Protein AF-A0A8S2TKX7-F1 (afdb_monomer_lite)

Foldseek 3Di:
DDDDDDPDPPPDPPPPDQKAWDADPVNQKIKIKDWDWDDDADAPVPDPDPVSHDPHPPPDDPPVPPPCNTTDEIWIWMQGNVVRDIDTDPPDDRHDHDNYDDDDD

pLDDT: mean 71.12, std 17.61, range [37.44, 97.06]

Sequence (105 aa):
SDSKISPHGKILPKNDYASFFEWSPDSRRLVFTAEEKRKPLKSYFTADKLDEIGEPASVYRENWGEQMEAFETSVVCIFDLDTKKVQLIENQPNDLYIGQSSWTT

Structure (mmCIF, N/CA/C/O backbone):
data_AF-A0A8S2TKX7-F1
#
_entry.id   AF-A0A8S2TKX7-F1
#
loop_
_atom_site.group_PDB
_atom_site.id
_atom_site.type_symbol
_atom_site.label_atom_id
_atom_site.label_alt_id
_atom_site.label_comp_id
_atom_site.label_asym_id
_atom_site.label_entity_id
_atom_site.label_seq_id
_atom_site.pdbx_PDB_ins_code
_atom_site.Cartn_x
_atom_site.Cartn_y
_atom_site.Cartn_z
_atom_site.occupancy
_atom_site.B_iso_or_equiv
_atom_site.auth_seq_id
_atom_site.auth_comp_id
_atom_site.auth_asym_id
_atom_site.auth_atom_id
_atom_site.pdbx_PDB_model_num
ATOM 1 N N . SER A 1 1 ? 34.978 26.052 6.517 1.00 37.44 1 SER A N 1
ATOM 2 C CA . SER A 1 1 ? 34.750 25.109 5.408 1.00 37.44 1 SER A CA 1
ATOM 3 C C . SER A 1 1 ? 33.331 25.324 4.927 1.00 37.44 1 SER A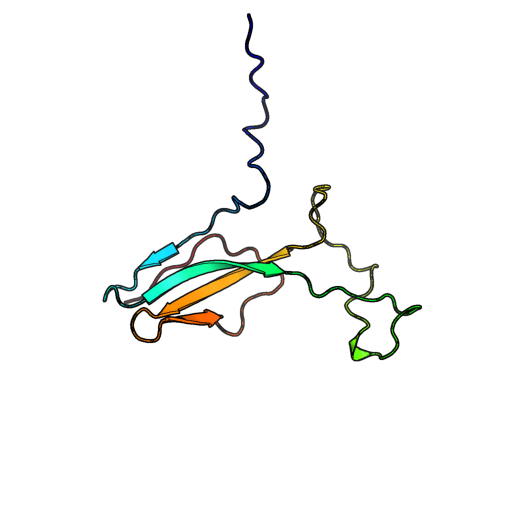 C 1
ATOM 5 O O . SER A 1 1 ? 32.403 25.003 5.656 1.00 37.44 1 SER A O 1
ATOM 7 N N . ASP A 1 2 ? 33.164 25.955 3.765 1.00 39.28 2 ASP A N 1
ATOM 8 C CA . ASP A 1 2 ? 31.850 26.255 3.189 1.00 39.28 2 ASP A CA 1
ATOM 9 C C . ASP A 1 2 ? 31.117 24.968 2.804 1.00 39.28 2 ASP A C 1
ATOM 11 O O . ASP A 1 2 ? 31.535 24.233 1.907 1.00 39.28 2 ASP A O 1
ATOM 15 N N . SER A 1 3 ? 30.004 24.690 3.478 1.00 43.69 3 SER A N 1
ATOM 16 C CA . SER A 1 3 ? 29.065 23.650 3.072 1.00 43.69 3 SER A CA 1
ATOM 17 C C . SER A 1 3 ? 28.246 24.157 1.884 1.00 43.69 3 SER A C 1
ATOM 19 O O . SER A 1 3 ? 27.317 24.947 2.056 1.00 43.69 3 SER A O 1
ATOM 21 N N . LYS A 1 4 ? 28.587 23.706 0.672 1.00 48.31 4 LYS A N 1
ATOM 22 C CA . LYS A 1 4 ? 27.758 23.881 -0.530 1.00 48.31 4 LYS A CA 1
ATOM 23 C C . LYS A 1 4 ? 26.348 23.336 -0.273 1.00 48.31 4 LYS A C 1
ATOM 25 O O . LYS A 1 4 ? 26.162 22.126 -0.164 1.00 48.31 4 LYS A O 1
ATOM 30 N N . ILE A 1 5 ? 25.361 24.224 -0.202 1.00 53.47 5 ILE A N 1
ATOM 31 C CA . ILE A 1 5 ? 23.943 23.863 -0.239 1.00 53.47 5 ILE A CA 1
ATOM 32 C C . ILE A 1 5 ? 23.601 23.605 -1.708 1.00 53.47 5 ILE A C 1
ATOM 34 O O . ILE A 1 5 ? 23.672 24.512 -2.535 1.00 53.47 5 IL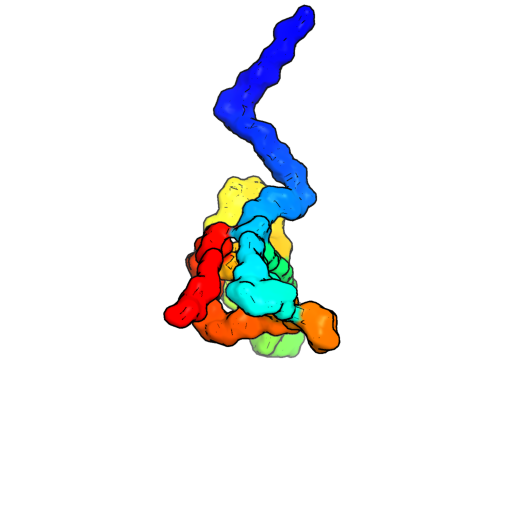E A O 1
ATOM 38 N N . SER A 1 6 ? 23.297 22.350 -2.043 1.00 45.06 6 SER A N 1
ATOM 39 C CA . SER A 1 6 ? 22.737 21.994 -3.350 1.00 45.06 6 SER A CA 1
ATOM 40 C C . SER A 1 6 ? 21.390 22.716 -3.524 1.00 45.06 6 SER A C 1
ATOM 42 O O . SER A 1 6 ? 20.554 22.612 -2.625 1.00 45.06 6 SER A O 1
ATOM 44 N N . PRO A 1 7 ? 21.149 23.437 -4.638 1.00 54.41 7 PRO A N 1
ATOM 45 C CA . PRO A 1 7 ? 19.873 24.119 -4.894 1.00 54.41 7 PRO A CA 1
ATOM 46 C C . PRO A 1 7 ? 18.719 23.135 -5.122 1.00 54.41 7 PRO A C 1
ATOM 48 O O . PRO A 1 7 ? 17.551 23.491 -4.995 1.00 54.41 7 PRO A O 1
ATOM 51 N N . HIS A 1 8 ? 19.052 21.885 -5.429 1.00 52.16 8 HIS A N 1
ATOM 52 C CA . HIS A 1 8 ? 18.114 20.779 -5.467 1.00 52.16 8 HIS A CA 1
ATOM 53 C C . HIS A 1 8 ? 18.146 20.141 -4.081 1.00 52.16 8 HIS A C 1
ATOM 55 O O . HIS A 1 8 ? 19.219 19.728 -3.626 1.00 52.16 8 HIS A O 1
ATOM 61 N N . GLY A 1 9 ? 17.001 20.148 -3.390 1.00 45.28 9 GLY A N 1
ATOM 62 C CA . GLY A 1 9 ? 16.833 19.541 -2.070 1.00 45.28 9 GLY A CA 1
ATOM 63 C C . GLY A 1 9 ? 17.409 18.125 -2.014 1.00 45.28 9 GLY A C 1
ATOM 64 O O . GLY A 1 9 ? 17.639 17.498 -3.046 1.00 45.28 9 GLY A O 1
ATOM 65 N N . LYS A 1 10 ? 17.696 17.632 -0.803 1.00 48.94 10 LYS A N 1
ATOM 66 C CA . LYS A 1 10 ? 18.266 16.292 -0.604 1.00 48.94 10 LYS A CA 1
ATOM 67 C C . LYS A 1 10 ? 17.461 15.269 -1.410 1.00 48.94 10 LYS A C 1
ATOM 69 O O . LYS A 1 10 ? 16.306 15.020 -1.083 1.00 48.94 10 LYS A O 1
ATOM 74 N N . ILE A 1 11 ? 18.088 14.701 -2.439 1.00 52.22 11 ILE A N 1
ATOM 75 C CA . ILE A 1 11 ? 17.566 13.542 -3.157 1.00 52.22 11 ILE A CA 1
ATOM 76 C C . ILE A 1 11 ? 17.522 12.430 -2.116 1.00 52.22 11 ILE A C 1
ATOM 78 O O . ILE A 1 11 ? 18.567 12.014 -1.603 1.00 52.22 11 ILE A O 1
ATOM 82 N N . LEU A 1 12 ? 16.313 12.060 -1.705 1.00 44.53 12 LEU A N 1
ATOM 83 C CA . LEU A 1 12 ? 16.126 11.023 -0.708 1.00 44.53 12 LEU A CA 1
ATOM 84 C C . LEU A 1 12 ? 16.606 9.699 -1.318 1.00 44.53 12 LEU A C 1
ATOM 86 O O . LEU A 1 12 ? 16.274 9.396 -2.465 1.00 44.53 12 LEU A O 1
ATOM 90 N N . PRO A 1 13 ? 17.453 8.931 -0.616 1.00 46.91 13 PRO A N 1
ATOM 91 C CA . PRO A 1 13 ? 17.925 7.661 -1.137 1.00 46.91 13 PRO A CA 1
ATOM 92 C C . PRO A 1 13 ? 16.748 6.689 -1.319 1.00 46.91 13 PRO A C 1
ATOM 94 O O . PRO A 1 13 ? 15.791 6.705 -0.549 1.00 46.91 13 PRO A O 1
ATOM 97 N N . LYS A 1 14 ? 16.853 5.850 -2.360 1.00 49.44 14 LYS A N 1
ATOM 98 C CA . LYS A 1 14 ? 15.953 4.739 -2.726 1.00 49.44 14 LYS A CA 1
ATOM 99 C C . LYS A 1 14 ? 15.172 4.173 -1.523 1.00 49.44 14 LYS A C 1
ATOM 101 O O . LYS A 1 14 ? 15.801 3.580 -0.649 1.00 49.44 14 LYS A O 1
ATOM 106 N N . ASN A 1 15 ? 13.839 4.300 -1.583 1.00 49.31 15 ASN A N 1
ATOM 107 C CA . ASN A 1 15 ? 12.761 3.812 -0.690 1.00 49.31 15 ASN A CA 1
ATOM 108 C C . ASN A 1 15 ? 11.978 4.852 0.128 1.00 49.31 15 ASN A C 1
ATOM 110 O O . ASN A 1 15 ? 10.961 4.474 0.701 1.00 49.31 15 ASN A O 1
ATOM 114 N N . ASP A 1 16 ? 12.344 6.132 0.127 1.00 48.28 16 ASP A N 1
ATOM 115 C CA . ASP A 1 16 ? 11.546 7.163 0.815 1.00 48.28 16 ASP A CA 1
ATOM 116 C C . ASP A 1 16 ? 10.521 7.827 -0.123 1.00 48.28 16 ASP A C 1
ATOM 118 O O . ASP A 1 16 ? 10.396 9.053 -0.180 1.00 48.28 16 ASP A O 1
ATOM 122 N N . TYR A 1 17 ? 9.768 7.028 -0.881 1.00 52.47 17 TYR A N 1
ATOM 123 C CA . TYR A 1 17 ? 8.569 7.558 -1.525 1.00 52.47 17 TYR A CA 1
ATOM 124 C C . TYR A 1 17 ? 7.554 7.891 -0.442 1.00 52.47 17 TYR A C 1
ATOM 126 O O . TYR A 1 17 ? 7.338 7.104 0.485 1.00 52.47 17 TYR A O 1
ATOM 134 N N . ALA A 1 18 ? 6.966 9.083 -0.548 1.00 52.66 18 ALA A N 1
ATOM 135 C CA . ALA A 1 18 ? 5.967 9.591 0.375 1.00 52.66 18 ALA A CA 1
ATOM 136 C C . ALA A 1 18 ? 4.811 8.587 0.482 1.00 52.66 18 ALA A C 1
ATOM 138 O O . ALA A 1 18 ? 3.899 8.556 -0.343 1.00 52.66 18 ALA A O 1
ATOM 139 N N . SER A 1 19 ? 4.896 7.736 1.498 1.00 65.88 19 SER A N 1
ATOM 140 C CA . SER A 1 19 ? 3.866 6.776 1.843 1.00 65.88 19 SER A CA 1
ATOM 141 C C . SER A 1 19 ? 2.874 7.536 2.704 1.00 65.88 19 SER A C 1
ATOM 143 O O . SER A 1 19 ? 3.146 7.851 3.865 1.00 65.88 19 SER A O 1
ATOM 145 N N . PHE A 1 20 ? 1.752 7.918 2.107 1.00 81.62 20 PHE A N 1
ATOM 146 C CA . PHE A 1 20 ? 0.635 8.437 2.870 1.00 81.62 20 PHE A CA 1
ATOM 147 C C . PHE A 1 20 ? 0.032 7.286 3.675 1.00 81.62 20 PHE A C 1
ATOM 149 O O . PHE A 1 20 ? -0.060 6.172 3.161 1.00 81.62 20 PHE A O 1
ATOM 156 N N . PHE A 1 21 ? -0.404 7.544 4.908 1.00 90.06 21 PHE A N 1
ATOM 157 C CA . PHE A 1 21 ? -1.252 6.609 5.637 1.00 90.06 21 PHE A CA 1
ATOM 158 C C . PHE A 1 21 ? -2.253 7.322 6.548 1.00 90.06 21 PHE A C 1
ATOM 160 O O . PHE A 1 21 ? -1.981 8.409 7.057 1.00 90.06 21 PHE A O 1
ATOM 167 N N . GLU A 1 22 ? -3.388 6.671 6.801 1.00 94.06 22 GLU A N 1
ATOM 168 C CA . GLU A 1 22 ? -4.431 7.161 7.702 1.00 94.06 22 GLU A CA 1
ATOM 169 C C . GLU A 1 22 ? -5.151 6.005 8.409 1.00 94.06 22 GLU A C 1
ATOM 171 O O . GLU A 1 22 ? -5.494 4.980 7.810 1.00 94.06 22 GLU A O 1
ATOM 176 N N . TRP A 1 23 ? -5.397 6.179 9.706 1.00 95.19 23 TRP A N 1
ATOM 177 C CA . TRP A 1 23 ? -6.190 5.247 10.504 1.00 95.19 23 TRP A CA 1
ATOM 178 C C . TRP A 1 23 ? -7.672 5.354 10.157 1.00 95.19 23 TRP A C 1
ATOM 180 O O . TRP A 1 23 ? -8.200 6.453 10.008 1.00 95.19 23 TRP A O 1
ATOM 190 N N . SER A 1 24 ? -8.362 4.217 10.093 1.00 95.62 24 SER A N 1
ATOM 191 C CA . SER A 1 24 ? -9.822 4.215 10.050 1.00 95.62 24 SER A CA 1
ATOM 192 C C . SER A 1 24 ? -10.401 4.848 11.322 1.00 95.62 24 SER A C 1
ATOM 194 O O . SER A 1 24 ? -9.767 4.782 12.380 1.00 95.62 24 SER A O 1
ATOM 196 N N . PRO A 1 25 ? -11.626 5.408 11.278 1.00 95.38 25 PRO A N 1
ATOM 197 C CA . PRO A 1 25 ? -12.243 6.048 12.445 1.00 95.38 25 PRO A CA 1
ATOM 198 C C . PRO A 1 25 ? -12.360 5.138 13.678 1.00 95.38 25 PRO A C 1
ATOM 200 O O . PRO A 1 25 ? -12.323 5.610 14.811 1.00 95.38 25 PRO A O 1
ATOM 203 N N . ASP A 1 26 ? -12.470 3.825 13.467 1.00 95.56 26 ASP A N 1
ATOM 204 C CA . ASP A 1 26 ? -12.528 2.811 14.523 1.00 95.56 26 ASP A CA 1
ATOM 205 C C . ASP A 1 26 ? -11.147 2.295 14.973 1.00 95.56 26 ASP A C 1
ATOM 207 O O . ASP A 1 26 ? -11.068 1.440 15.852 1.00 95.56 26 ASP A O 1
ATOM 211 N N . SER A 1 27 ? -10.055 2.805 14.393 1.00 95.75 27 SER A N 1
ATOM 212 C CA . SER A 1 27 ? -8.666 2.394 14.653 1.00 95.75 27 SER A CA 1
ATOM 213 C C . SER A 1 27 ? -8.368 0.908 14.395 1.00 95.75 27 SER A C 1
ATOM 215 O O . SER A 1 27 ? -7.391 0.366 14.916 1.00 95.75 27 SER A O 1
ATOM 217 N N . ARG A 1 28 ? -9.185 0.223 13.585 1.00 96.62 28 ARG A N 1
ATOM 218 C CA . ARG A 1 28 ? -8.994 -1.202 13.248 1.00 96.62 28 ARG A CA 1
ATOM 219 C C . ARG A 1 28 ? -8.313 -1.424 11.906 1.00 96.62 28 ARG A C 1
ATOM 221 O O . ARG A 1 28 ? -7.898 -2.546 11.607 1.00 96.62 28 ARG A O 1
ATOM 228 N N . ARG A 1 29 ? -8.193 -0.381 11.088 1.00 96.25 29 ARG A N 1
ATOM 229 C CA . ARG A 1 29 ? -7.600 -0.448 9.755 1.00 96.25 29 ARG A CA 1
ATOM 230 C C . ARG A 1 29 ? -6.697 0.746 9.495 1.00 96.25 29 ARG A C 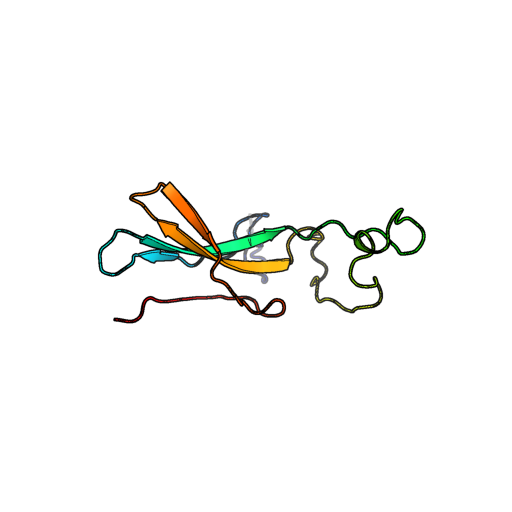1
ATOM 232 O O . ARG A 1 29 ? -6.855 1.808 10.090 1.00 96.25 29 ARG A O 1
ATOM 239 N N . LEU A 1 30 ? -5.761 0.556 8.579 1.00 94.50 30 LEU A N 1
ATOM 240 C CA . LEU A 1 30 ? -4.862 1.590 8.089 1.00 94.50 30 LEU A CA 1
ATOM 241 C C . LEU A 1 30 ? -4.954 1.611 6.565 1.00 94.50 30 LEU A C 1
ATOM 243 O O . LEU A 1 30 ? -4.692 0.586 5.937 1.00 94.50 30 LEU A O 1
ATOM 247 N N . VAL A 1 31 ? -5.332 2.742 5.976 1.00 93.44 31 VAL A N 1
ATOM 248 C CA . VAL A 1 31 ? -5.161 2.959 4.535 1.00 93.44 31 VAL A CA 1
ATOM 249 C C . VAL A 1 31 ? -3.766 3.523 4.311 1.00 93.44 31 VAL A C 1
ATOM 251 O O . VAL A 1 31 ? -3.324 4.353 5.102 1.00 93.44 31 VAL A O 1
ATOM 254 N N . PHE A 1 32 ? -3.047 3.056 3.295 1.00 89.75 32 PHE A N 1
ATOM 255 C CA . PHE A 1 32 ? -1.712 3.555 2.973 1.00 89.75 32 PHE A CA 1
ATOM 256 C C . PHE A 1 32 ? -1.385 3.417 1.489 1.00 89.75 32 PHE A C 1
ATOM 258 O O . PHE A 1 32 ? -1.954 2.565 0.810 1.00 89.75 32 PHE A O 1
ATOM 265 N N . THR A 1 33 ? -0.460 4.234 0.989 1.00 88.19 33 THR A N 1
ATOM 266 C CA . THR A 1 33 ? 0.106 4.069 -0.355 1.00 88.19 33 THR A CA 1
ATOM 267 C C . THR A 1 33 ? 1.358 3.195 -0.308 1.00 88.19 33 THR A C 1
ATOM 269 O O . THR A 1 33 ? 2.162 3.277 0.621 1.00 88.19 33 THR A O 1
ATOM 272 N N . ALA A 1 34 ? 1.511 2.327 -1.300 1.00 83.69 34 ALA A N 1
ATOM 273 C CA . ALA A 1 34 ? 2.659 1.457 -1.504 1.00 83.69 34 ALA A CA 1
ATOM 274 C C . ALA A 1 34 ? 3.053 1.472 -2.981 1.00 83.69 34 ALA A C 1
ATOM 276 O O . ALA A 1 34 ? 2.294 1.934 -3.825 1.00 83.69 34 ALA A O 1
ATOM 277 N N . GLU A 1 35 ? 4.222 0.937 -3.306 1.00 78.81 35 GLU A N 1
ATOM 278 C CA . GLU A 1 35 ? 4.654 0.809 -4.694 1.00 78.81 35 GLU A CA 1
ATOM 279 C C . GLU A 1 35 ? 4.550 -0.633 -5.164 1.00 78.81 35 GLU A C 1
ATOM 281 O O . GLU A 1 35 ? 5.070 -1.555 -4.523 1.00 78.81 35 GLU A O 1
ATOM 286 N N . GLU A 1 36 ? 3.917 -0.831 -6.316 1.00 73.50 36 GLU A N 1
ATOM 287 C CA . GLU A 1 36 ? 3.947 -2.120 -6.987 1.00 73.50 36 GLU A CA 1
ATOM 288 C C . GLU A 1 36 ? 5.192 -2.226 -7.876 1.00 73.50 36 GLU A C 1
ATOM 290 O O . GLU A 1 36 ? 5.526 -1.334 -8.666 1.00 73.50 36 GLU A O 1
ATOM 295 N N . LYS A 1 37 ? 5.904 -3.352 -7.742 1.00 67.62 37 LYS A N 1
ATOM 296 C CA . LYS A 1 37 ? 7.021 -3.674 -8.629 1.00 67.62 37 LYS A CA 1
ATOM 297 C C . LYS A 1 37 ? 6.503 -3.913 -10.035 1.00 67.62 37 LYS A C 1
ATOM 299 O O . LYS A 1 37 ? 5.572 -4.693 -10.235 1.00 67.62 37 LYS A O 1
ATOM 304 N N . ARG A 1 38 ? 7.202 -3.354 -11.021 1.00 65.00 38 ARG A N 1
ATOM 305 C CA . ARG A 1 38 ? 6.946 -3.684 -12.423 1.00 65.00 38 ARG A CA 1
ATOM 306 C C . ARG A 1 38 ? 7.150 -5.181 -12.623 1.00 65.00 38 ARG A C 1
ATOM 308 O O . ARG A 1 38 ? 8.192 -5.731 -12.253 1.00 65.00 38 ARG A O 1
ATOM 315 N N . LYS A 1 39 ? 6.172 -5.846 -13.238 1.00 63.34 39 LYS A N 1
ATOM 316 C CA . LYS A 1 39 ? 6.400 -7.192 -13.770 1.00 63.34 39 LYS A CA 1
ATOM 317 C C . LYS A 1 39 ? 7.509 -7.078 -14.820 1.00 63.34 39 LYS A C 1
ATOM 319 O O . LYS A 1 39 ? 7.423 -6.187 -15.656 1.00 63.34 39 LYS A O 1
ATOM 324 N N . PRO A 1 40 ? 8.553 -7.916 -14.791 1.00 57.75 40 PRO A N 1
ATOM 325 C CA . PRO A 1 40 ? 9.575 -7.881 -15.825 1.00 57.75 40 PRO A CA 1
ATOM 326 C C . PRO A 1 40 ? 8.939 -8.283 -17.159 1.00 57.75 40 PRO A C 1
ATOM 328 O O . PRO A 1 40 ? 8.405 -9.382 -17.287 1.00 57.75 40 PRO A O 1
ATOM 331 N N . LEU A 1 41 ? 8.973 -7.384 -18.140 1.00 62.16 41 LEU A N 1
ATOM 332 C CA . LEU A 1 41 ? 8.470 -7.648 -19.483 1.00 62.16 41 LEU A CA 1
ATOM 333 C C . LEU A 1 41 ? 9.580 -8.271 -20.332 1.00 62.16 41 LEU A C 1
ATOM 335 O O . LEU A 1 41 ? 10.690 -7.735 -20.388 1.00 62.16 41 LEU A O 1
ATOM 339 N N . LYS A 1 42 ? 9.289 -9.377 -21.026 1.00 59.41 42 LYS A N 1
ATOM 340 C CA . LYS A 1 42 ? 10.171 -9.884 -22.085 1.00 59.41 42 LYS A CA 1
ATOM 341 C C . LYS A 1 42 ? 9.829 -9.196 -23.406 1.00 59.41 42 LYS A C 1
ATOM 343 O O . LYS A 1 42 ? 8.674 -8.884 -23.685 1.00 59.41 42 LYS A O 1
ATOM 348 N N . SER A 1 43 ? 10.845 -8.969 -24.234 1.00 62.06 43 SER A N 1
ATOM 349 C CA . SER A 1 43 ? 10.646 -8.475 -25.599 1.00 62.06 43 SER A CA 1
ATOM 350 C C . SER A 1 43 ? 9.940 -9.529 -26.456 1.00 62.06 43 SER A C 1
ATOM 352 O O . SER A 1 43 ? 10.109 -10.727 -26.233 1.00 62.06 43 SER A O 1
ATOM 354 N N . TYR A 1 44 ? 9.219 -9.084 -27.491 1.00 62.88 44 TYR A N 1
ATOM 355 C CA . TYR A 1 44 ? 8.580 -9.950 -28.492 1.00 62.88 44 TYR A CA 1
ATOM 356 C C . TYR A 1 44 ? 9.554 -10.981 -29.092 1.00 62.88 44 TYR A C 1
ATOM 358 O O . TYR A 1 44 ? 9.163 -12.089 -29.438 1.00 62.88 44 TYR A O 1
ATOM 366 N N . PHE A 1 45 ? 10.840 -10.632 -29.186 1.00 71.12 45 PHE A N 1
ATOM 367 C CA . PHE A 1 45 ? 11.883 -11.492 -29.753 1.00 71.12 45 PHE A CA 1
ATOM 368 C C . PHE A 1 45 ? 12.455 -12.528 -28.773 1.00 71.12 45 PHE A C 1
ATOM 370 O O . PHE A 1 45 ? 13.226 -13.389 -29.188 1.00 71.12 45 PHE A O 1
ATOM 377 N N . THR A 1 46 ? 12.121 -12.435 -27.485 1.00 69.81 46 THR A N 1
ATOM 378 C CA . THR A 1 46 ? 12.675 -13.283 -26.413 1.00 69.81 46 THR A CA 1
ATOM 379 C C . THR A 1 46 ? 11.616 -13.934 -25.527 1.00 69.81 46 THR A C 1
ATOM 381 O O . THR A 1 46 ? 11.969 -14.672 -24.609 1.00 69.81 46 TH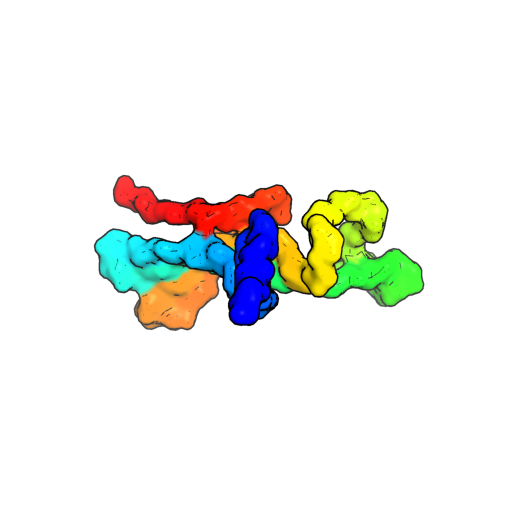R A O 1
ATOM 384 N N . ALA A 1 47 ? 10.334 -13.659 -25.757 1.00 70.62 47 ALA A N 1
ATOM 385 C CA . ALA A 1 47 ? 9.240 -14.279 -25.025 1.00 70.62 47 ALA A CA 1
ATOM 386 C C . ALA A 1 47 ? 8.928 -15.678 -25.575 1.00 70.62 47 ALA A C 1
ATOM 388 O O . ALA A 1 47 ? 8.786 -15.859 -26.783 1.00 70.62 47 ALA A O 1
ATOM 389 N N . ASP A 1 48 ? 8.768 -16.653 -24.678 1.00 72.69 48 ASP A N 1
ATOM 390 C CA . ASP A 1 48 ? 8.414 -18.030 -25.047 1.00 72.69 48 ASP A CA 1
ATOM 391 C C . ASP A 1 48 ? 6.894 -18.198 -25.238 1.00 72.69 48 ASP A C 1
ATOM 393 O O . ASP A 1 48 ? 6.428 -19.138 -25.885 1.00 72.69 48 ASP A O 1
ATOM 397 N N . LYS A 1 49 ? 6.103 -17.280 -24.668 1.00 74.75 49 LYS A N 1
ATOM 398 C CA . LYS A 1 49 ? 4.636 -17.236 -24.739 1.00 74.75 49 LYS A CA 1
ATOM 399 C C . LYS A 1 49 ? 4.162 -15.798 -24.916 1.00 74.75 49 LYS A C 1
ATOM 401 O O . LYS A 1 49 ? 4.776 -14.884 -24.372 1.00 74.75 49 LYS A O 1
ATOM 406 N N . LEU A 1 50 ? 3.036 -15.602 -25.609 1.00 65.31 50 LEU A N 1
ATOM 407 C CA . LEU A 1 50 ? 2.457 -14.263 -25.791 1.00 65.31 50 LEU A CA 1
ATOM 408 C C . LEU A 1 50 ? 2.120 -13.573 -24.461 1.00 65.31 50 LEU A C 1
ATOM 410 O O . LEU A 1 50 ? 2.308 -12.371 -24.356 1.00 65.31 50 LEU A O 1
ATOM 414 N N . ASP A 1 51 ? 1.716 -14.324 -23.437 1.00 64.06 51 ASP A N 1
ATOM 415 C CA . ASP A 1 51 ? 1.382 -13.770 -22.115 1.00 64.06 51 ASP A CA 1
ATOM 416 C C . ASP A 1 51 ? 2.612 -13.231 -21.348 1.00 64.06 51 ASP A C 1
ATOM 418 O O . ASP A 1 51 ? 2.466 -12.563 -20.325 1.00 64.06 51 ASP A O 1
ATOM 422 N N . GLU A 1 52 ? 3.833 -13.523 -21.821 1.00 60.59 52 GLU A N 1
ATOM 423 C CA . GLU A 1 52 ? 5.097 -12.981 -21.291 1.00 60.59 52 GLU A CA 1
ATOM 424 C C . GLU A 1 52 ? 5.541 -11.699 -22.015 1.00 60.59 52 GLU A C 1
ATOM 426 O O . GLU A 1 52 ? 6.441 -10.992 -21.545 1.00 60.59 52 GLU A O 1
ATOM 431 N N . ILE A 1 53 ? 4.917 -11.407 -23.160 1.00 61.78 53 ILE A N 1
ATOM 432 C CA . ILE A 1 53 ? 5.094 -10.162 -23.900 1.00 61.78 53 ILE A CA 1
ATOM 433 C C . ILE A 1 53 ? 4.230 -9.136 -23.184 1.00 61.78 53 ILE A C 1
ATOM 435 O O . ILE A 1 53 ? 3.010 -9.119 -23.335 1.00 61.78 53 ILE A O 1
ATOM 439 N N . GLY A 1 54 ? 4.842 -8.294 -22.359 1.00 61.41 54 GLY A N 1
ATOM 440 C CA . GLY A 1 54 ? 4.090 -7.163 -21.832 1.00 61.41 54 GLY A CA 1
ATOM 441 C C . GLY A 1 54 ? 3.964 -6.041 -22.864 1.00 61.41 54 GLY A C 1
ATOM 442 O O . GLY A 1 54 ? 4.232 -6.224 -24.052 1.00 61.41 54 GLY A O 1
ATOM 443 N N . GLU A 1 55 ? 3.569 -4.857 -22.405 1.00 60.97 55 GLU A N 1
ATOM 444 C CA . GLU A 1 55 ? 3.511 -3.665 -23.245 1.00 60.97 55 GLU A CA 1
ATOM 445 C C . GLU A 1 55 ? 4.784 -3.452 -24.084 1.00 60.97 55 GLU A C 1
ATOM 447 O O . GLU A 1 55 ? 5.906 -3.600 -23.587 1.00 60.97 55 GLU A O 1
ATOM 452 N N . PRO A 1 56 ? 4.626 -3.112 -25.374 1.00 58.06 56 PRO A N 1
ATOM 453 C CA . PRO A 1 56 ? 5.761 -2.946 -26.258 1.00 58.06 56 PRO A CA 1
ATOM 454 C C . PRO A 1 56 ? 6.659 -1.821 -25.742 1.00 58.06 56 PRO A C 1
ATOM 456 O O . PRO A 1 56 ? 6.180 -0.758 -25.351 1.00 58.06 56 PRO A O 1
ATOM 459 N N . ALA A 1 57 ? 7.976 -2.023 -25.819 1.00 55.78 57 ALA A N 1
ATOM 460 C CA . ALA A 1 57 ? 8.992 -1.045 -25.410 1.00 55.78 57 ALA A CA 1
ATOM 461 C C . ALA A 1 57 ? 8.894 0.318 -26.139 1.00 55.78 57 ALA A C 1
ATOM 463 O O . ALA A 1 57 ? 9.638 1.243 -25.829 1.00 55.78 57 ALA A O 1
ATOM 464 N N . SER A 1 58 ? 8.001 0.438 -27.126 1.00 53.75 58 SER A N 1
ATOM 465 C CA . SER A 1 58 ? 7.655 1.672 -27.831 1.00 53.75 58 SER A CA 1
ATOM 466 C C . SER A 1 58 ? 6.636 2.553 -27.098 1.00 53.75 58 SER A C 1
ATOM 468 O O . SER A 1 58 ? 6.400 3.674 -27.543 1.00 53.75 58 SER A O 1
ATOM 470 N N . VAL A 1 59 ? 5.992 2.073 -26.028 1.00 60.16 59 VAL A N 1
ATOM 471 C CA . VAL A 1 59 ? 5.135 2.916 -25.184 1.00 60.16 59 VAL A CA 1
ATOM 472 C C . VAL A 1 59 ? 6.044 3.831 -24.370 1.00 60.16 59 VAL A C 1
ATOM 474 O O . VAL A 1 59 ? 6.805 3.371 -23.521 1.00 60.16 59 VAL A O 1
ATOM 477 N N . TYR A 1 60 ? 5.991 5.131 -24.660 1.00 59.78 60 TYR A N 1
ATOM 478 C CA . TYR A 1 60 ? 6.706 6.134 -23.878 1.00 59.78 60 TYR A CA 1
ATOM 479 C C . TYR A 1 60 ? 6.206 6.112 -22.432 1.00 59.78 60 TYR A C 1
ATOM 481 O O . TYR A 1 60 ? 5.001 6.180 -22.192 1.00 59.78 60 TYR A O 1
ATOM 489 N N . ARG A 1 61 ? 7.136 6.035 -21.479 1.00 58.91 61 ARG A N 1
ATOM 490 C CA . ARG A 1 61 ? 6.851 6.149 -20.048 1.00 58.91 61 ARG A CA 1
ATOM 491 C C . ARG A 1 61 ? 7.836 7.115 -19.420 1.00 58.91 61 ARG A C 1
ATOM 493 O O . ARG A 1 61 ? 9.042 7.024 -19.658 1.00 58.91 61 ARG A O 1
ATOM 500 N N . GLU A 1 62 ? 7.317 8.042 -18.629 1.00 56.94 62 GLU A N 1
ATOM 501 C CA . GLU A 1 62 ? 8.133 9.008 -17.906 1.00 56.94 62 GLU A CA 1
ATOM 502 C C . GLU A 1 62 ? 8.892 8.299 -16.778 1.00 56.94 62 GLU A C 1
ATOM 504 O O . GLU A 1 62 ? 8.362 8.050 -15.703 1.00 56.94 62 GLU A O 1
ATOM 509 N N . ASN A 1 63 ? 10.156 7.960 -17.029 1.00 54.22 63 ASN A N 1
ATOM 510 C CA . ASN 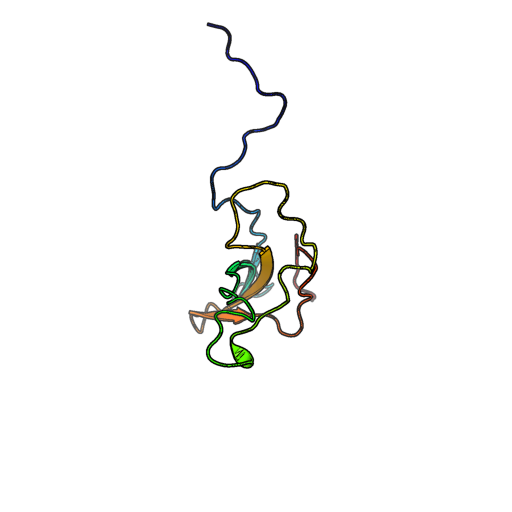A 1 63 ? 11.070 7.411 -16.023 1.00 54.22 63 ASN A CA 1
ATOM 511 C C . ASN A 1 63 ? 11.993 8.482 -15.407 1.00 54.22 63 ASN A C 1
ATOM 513 O O . ASN A 1 63 ? 12.936 8.136 -14.700 1.00 54.22 63 ASN A O 1
ATOM 517 N N . TRP A 1 64 ? 11.752 9.765 -15.718 1.00 55.53 64 TRP A N 1
ATOM 518 C CA . TRP A 1 64 ? 12.503 10.954 -15.275 1.00 55.53 64 TRP A CA 1
ATOM 519 C C . TRP A 1 64 ? 14.041 10.820 -15.260 1.00 55.53 64 TRP A C 1
ATOM 521 O O . TRP A 1 64 ? 14.729 11.576 -14.579 1.00 55.53 64 TRP A O 1
ATOM 531 N N . GLY A 1 65 ? 14.616 9.891 -16.033 1.00 49.41 65 GLY A N 1
ATOM 532 C CA . GLY A 1 65 ? 16.058 9.629 -16.041 1.00 49.41 65 GLY A CA 1
ATOM 533 C C . GLY A 1 65 ? 16.624 9.073 -14.727 1.00 49.41 65 GLY A C 1
ATOM 534 O O . GLY A 1 65 ? 17.843 8.929 -14.614 1.00 49.41 65 GLY A O 1
ATOM 535 N N . GLU A 1 66 ? 15.785 8.733 -13.746 1.00 50.91 66 GLU A N 1
ATOM 536 C CA . GLU A 1 66 ? 16.234 8.019 -12.560 1.00 50.91 66 GLU A CA 1
ATOM 537 C C . GLU A 1 66 ? 16.353 6.540 -12.920 1.00 50.91 66 GLU A C 1
ATOM 539 O O . GLU A 1 66 ? 15.480 5.948 -13.551 1.00 50.91 66 GLU A O 1
ATOM 544 N N . GLN A 1 67 ? 17.472 5.929 -12.548 1.00 48.81 67 GLN A N 1
ATOM 545 C CA . GLN A 1 67 ? 17.799 4.522 -12.782 1.00 48.81 67 GLN A CA 1
ATOM 546 C C . GLN A 1 67 ? 16.924 3.610 -11.886 1.00 48.81 67 GLN A C 1
ATOM 548 O O . GLN A 1 67 ? 17.401 2.880 -11.009 1.00 48.81 67 GLN A O 1
ATOM 553 N N . MET A 1 68 ? 15.608 3.738 -12.041 1.00 47.72 68 MET A N 1
ATOM 554 C CA . MET A 1 68 ? 14.540 3.138 -11.252 1.00 47.72 68 MET A CA 1
ATOM 555 C C . MET A 1 68 ? 13.579 2.411 -12.191 1.00 47.72 68 MET A C 1
ATOM 557 O O . MET A 1 68 ? 12.385 2.662 -12.252 1.00 47.72 68 MET A O 1
ATOM 561 N N . GLU A 1 69 ? 14.133 1.444 -12.918 1.00 52.38 69 GLU A N 1
ATOM 562 C CA . GLU A 1 69 ? 13.425 0.592 -13.883 1.00 52.38 69 GLU A CA 1
ATOM 563 C C . GLU A 1 69 ? 12.441 -0.406 -13.232 1.00 52.38 69 GLU A C 1
ATOM 565 O O . GLU A 1 69 ? 11.810 -1.191 -13.934 1.00 52.38 69 GLU A O 1
ATOM 570 N N . ALA A 1 70 ? 12.305 -0.417 -11.900 1.00 52.38 70 ALA A N 1
ATOM 571 C CA . ALA A 1 70 ? 11.623 -1.491 -11.165 1.00 52.38 70 ALA A CA 1
ATOM 572 C C . ALA A 1 70 ? 10.341 -1.081 -10.418 1.00 52.38 70 ALA A C 1
ATOM 574 O O . ALA A 1 70 ? 9.604 -1.969 -9.990 1.00 52.38 70 ALA A O 1
ATOM 575 N N . PHE A 1 71 ? 10.051 0.215 -10.273 1.00 56.88 71 PHE A N 1
ATOM 576 C CA . PHE A 1 71 ? 8.900 0.725 -9.513 1.00 56.88 71 PHE A CA 1
ATOM 577 C C . PHE A 1 71 ? 8.243 1.844 -10.328 1.00 56.88 71 PHE A C 1
ATOM 579 O O . PHE A 1 71 ? 8.948 2.593 -11.007 1.00 56.88 71 PHE A O 1
ATOM 586 N N . GLU A 1 72 ? 6.916 1.866 -10.420 1.00 61.16 72 GLU A N 1
ATOM 587 C CA . GLU A 1 72 ? 6.219 2.794 -11.337 1.00 61.16 72 GLU A CA 1
ATOM 588 C C . GLU A 1 72 ? 4.868 3.257 -10.799 1.00 61.16 72 GLU A C 1
ATOM 590 O O . GLU A 1 72 ? 4.539 4.431 -10.930 1.00 61.16 72 GLU A O 1
ATOM 595 N N . THR A 1 73 ? 4.100 2.365 -10.170 1.00 67.38 73 THR A N 1
ATOM 596 C CA . THR A 1 73 ? 2.702 2.657 -9.836 1.00 67.38 73 THR A CA 1
ATOM 597 C C . THR A 1 73 ? 2.495 2.673 -8.325 1.00 67.38 73 THR A C 1
ATOM 599 O O . THR A 1 73 ? 2.768 1.685 -7.635 1.00 67.38 73 THR A O 1
ATOM 602 N N . SER A 1 74 ? 2.005 3.812 -7.822 1.00 78.75 74 SER A N 1
ATOM 603 C CA . SER A 1 74 ? 1.491 3.931 -6.456 1.00 78.75 74 SER A CA 1
ATOM 604 C C . SER A 1 74 ? 0.152 3.212 -6.373 1.00 78.75 74 SER A C 1
ATOM 606 O O . SER A 1 74 ? -0.749 3.470 -7.168 1.00 78.75 74 SER A O 1
ATOM 608 N N . VAL A 1 75 ? 0.029 2.319 -5.402 1.00 85.31 75 VAL A N 1
ATOM 609 C CA . VAL A 1 75 ? -1.188 1.581 -5.095 1.00 85.31 75 VAL A CA 1
ATOM 610 C C . VAL A 1 75 ? -1.644 1.876 -3.675 1.00 85.31 75 VAL A C 1
ATOM 612 O O . VAL A 1 75 ? -0.843 1.983 -2.751 1.00 85.31 75 VAL A O 1
ATOM 615 N N . VAL A 1 76 ? -2.950 1.973 -3.476 1.00 90.00 76 VAL A N 1
ATOM 616 C CA . VAL A 1 76 ? -3.589 2.120 -2.173 1.00 90.00 76 VAL A CA 1
ATOM 617 C C . VAL A 1 76 ? -3.918 0.749 -1.609 1.00 90.00 76 VAL A C 1
ATOM 619 O O . VAL A 1 76 ? -4.583 -0.082 -2.233 1.00 90.00 76 VAL A O 1
ATOM 622 N N . CYS A 1 77 ? -3.474 0.538 -0.385 1.00 91.31 77 CYS A N 1
ATOM 623 C CA . CYS A 1 77 ? -3.641 -0.682 0.368 1.00 91.31 77 CYS A CA 1
ATOM 624 C C . CYS A 1 77 ? -4.404 -0.396 1.661 1.00 91.31 77 CYS A C 1
ATOM 626 O O . CYS A 1 77 ? -4.303 0.684 2.240 1.00 91.31 77 CYS A O 1
ATOM 628 N N . ILE A 1 78 ? -5.130 -1.398 2.147 1.00 93.75 78 ILE A N 1
ATOM 629 C CA . ILE A 1 78 ? -5.751 -1.408 3.468 1.00 93.75 78 ILE A CA 1
ATOM 630 C C . ILE A 1 78 ? -5.104 -2.523 4.282 1.00 93.75 78 ILE A C 1
ATOM 632 O O . ILE A 1 78 ? -5.155 -3.693 3.904 1.00 93.75 78 ILE A O 1
ATOM 636 N N . PHE A 1 79 ? -4.509 -2.170 5.416 1.00 94.81 79 PHE A N 1
ATOM 637 C CA . PHE A 1 79 ? -4.069 -3.126 6.422 1.00 94.81 79 PHE A CA 1
ATOM 638 C C . PHE A 1 79 ? -5.146 -3.284 7.493 1.00 94.81 79 PHE A C 1
ATOM 640 O O . PHE A 1 79 ? -5.554 -2.307 8.117 1.00 94.81 79 PHE A O 1
ATOM 647 N N . ASP A 1 80 ? -5.597 -4.516 7.712 1.00 96.31 80 ASP A N 1
ATOM 648 C CA . ASP A 1 80 ? -6.600 -4.858 8.721 1.00 96.31 80 ASP A CA 1
ATOM 649 C C . ASP A 1 80 ? -5.921 -5.456 9.962 1.00 96.31 80 ASP A C 1
ATOM 651 O O . ASP A 1 80 ? -5.200 -6.459 9.885 1.00 96.31 80 ASP A O 1
ATOM 655 N N . LEU A 1 81 ? -6.122 -4.821 11.121 1.00 95.44 81 LEU A N 1
ATOM 656 C CA . LEU A 1 81 ? -5.406 -5.175 12.345 1.00 95.44 81 LEU A CA 1
ATOM 657 C C . LEU A 1 81 ? -5.900 -6.475 12.972 1.00 95.44 81 LEU A C 1
ATOM 659 O O . LEU A 1 81 ? -5.121 -7.109 13.684 1.00 95.44 81 LEU A O 1
ATOM 663 N N . ASP A 1 82 ? -7.148 -6.871 12.747 1.00 96.81 82 ASP A N 1
ATOM 664 C CA . ASP A 1 82 ? -7.693 -8.098 13.327 1.00 96.81 82 ASP A CA 1
ATOM 665 C C . ASP A 1 82 ? -7.159 -9.322 12.582 1.00 96.81 82 ASP A C 1
ATOM 667 O O . ASP A 1 82 ? -6.730 -10.304 13.185 1.00 96.81 82 ASP A O 1
ATOM 671 N N . THR A 1 83 ? -7.140 -9.239 11.253 1.00 97.06 83 THR A N 1
ATOM 672 C CA . THR A 1 83 ? -6.727 -10.341 10.376 1.00 97.06 83 THR A CA 1
ATOM 673 C C . THR A 1 83 ? -5.234 -10.341 10.05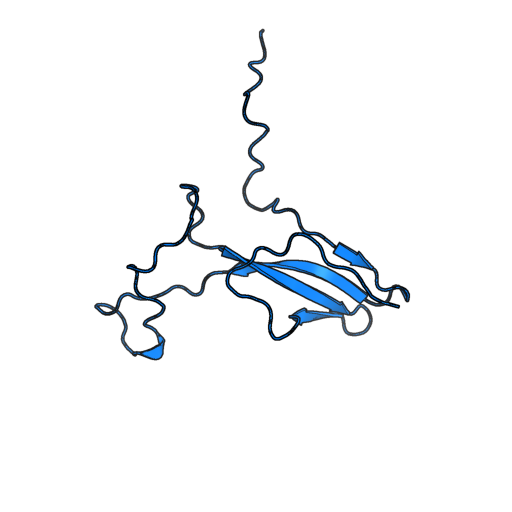8 1.00 97.06 83 THR A C 1
ATOM 675 O O . THR A 1 83 ? -4.719 -11.356 9.587 1.00 97.06 83 THR A O 1
ATOM 678 N N . LYS A 1 84 ? -4.537 -9.222 10.306 1.00 94.31 84 LYS A N 1
ATOM 679 C CA . LYS A 1 84 ? -3.129 -8.983 9.936 1.00 94.31 84 LYS A CA 1
ATOM 680 C C . LYS A 1 84 ? -2.871 -9.133 8.435 1.00 94.31 84 LYS A C 1
ATOM 682 O O . LYS A 1 84 ? -1.791 -9.558 8.027 1.00 94.31 84 LYS A O 1
ATOM 687 N N . LYS A 1 85 ? -3.860 -8.792 7.607 1.00 94.25 85 LYS A N 1
ATOM 688 C CA . LYS A 1 85 ? -3.775 -8.887 6.145 1.00 94.25 85 LYS A CA 1
ATOM 689 C C . LYS A 1 85 ? -3.722 -7.510 5.501 1.00 94.25 85 LYS A C 1
ATOM 691 O O . LYS A 1 85 ? -4.380 -6.578 5.956 1.00 94.25 85 LYS A O 1
ATOM 696 N N . VAL A 1 86 ? -2.963 -7.428 4.411 1.00 92.69 86 VAL A N 1
ATOM 697 C CA . VAL A 1 86 ? -2.962 -6.294 3.483 1.00 92.69 86 VAL A CA 1
ATOM 698 C C . VAL A 1 86 ? -3.871 -6.642 2.311 1.00 92.69 86 VAL A C 1
ATOM 700 O O . VAL A 1 86 ? -3.767 -7.733 1.750 1.00 92.69 86 VAL A O 1
ATOM 703 N N . GLN A 1 87 ? -4.764 -5.725 1.962 1.00 92.62 87 GLN A N 1
ATOM 704 C CA . GLN A 1 87 ? -5.671 -5.831 0.827 1.00 92.62 87 GLN A CA 1
ATOM 705 C C . GLN A 1 87 ? -5.434 -4.651 -0.109 1.00 92.62 87 GLN A C 1
ATOM 707 O O . GLN A 1 87 ? -5.338 -3.514 0.345 1.00 92.62 87 GLN A O 1
ATOM 712 N N . LEU A 1 88 ? -5.343 -4.925 -1.406 1.00 89.38 88 LEU A N 1
ATOM 713 C CA . LEU A 1 88 ? -5.296 -3.893 -2.434 1.00 89.38 88 LEU A CA 1
ATOM 714 C C . LEU A 1 88 ? -6.714 -3.350 -2.653 1.00 89.38 88 LEU A C 1
ATOM 716 O O . LEU A 1 88 ? -7.655 -4.140 -2.728 1.00 89.38 88 LEU A O 1
ATOM 720 N N . ILE A 1 89 ? -6.880 -2.030 -2.772 1.00 87.88 89 ILE A N 1
ATOM 721 C CA . ILE A 1 89 ? -8.160 -1.479 -3.238 1.00 87.88 89 ILE A CA 1
ATOM 722 C C . ILE A 1 89 ? -8.328 -1.851 -4.715 1.00 87.88 89 ILE A C 1
ATOM 724 O O . ILE A 1 89 ? -7.419 -1.651 -5.517 1.00 87.88 89 ILE A O 1
ATOM 728 N N . GLU A 1 90 ? -9.471 -2.420 -5.079 1.00 86.31 90 GLU A N 1
ATOM 729 C CA . GLU A 1 90 ? -9.738 -2.833 -6.458 1.00 86.31 90 GLU A CA 1
ATOM 730 C C . GLU A 1 90 ? -9.953 -1.628 -7.389 1.00 86.31 90 GLU A C 1
ATOM 732 O O . GLU A 1 90 ? -10.359 -0.553 -6.951 1.00 86.31 90 GLU A O 1
ATOM 737 N N . ASN A 1 91 ? -9.741 -1.832 -8.694 1.00 84.81 91 ASN A N 1
ATOM 738 C CA . ASN A 1 91 ? -10.021 -0.849 -9.753 1.00 84.81 91 ASN A CA 1
ATOM 739 C C . ASN A 1 91 ? -9.267 0.485 -9.614 1.00 84.81 91 ASN A C 1
ATOM 741 O O . ASN A 1 91 ? -9.801 1.547 -9.937 1.00 84.81 91 ASN A O 1
ATOM 745 N N . GLN A 1 92 ? -8.025 0.438 -9.138 1.00 84.94 92 GLN A N 1
ATOM 746 C CA . GLN A 1 92 ? -7.173 1.622 -9.097 1.00 84.94 92 GLN A CA 1
ATOM 747 C C . GLN A 1 92 ? -6.688 2.023 -10.498 1.00 84.94 92 GLN A C 1
ATOM 749 O O . GLN A 1 92 ? -6.489 1.146 -11.343 1.00 84.94 92 GLN A O 1
ATOM 754 N N . PRO A 1 93 ? -6.487 3.327 -10.764 1.00 81.31 93 PRO A N 1
ATOM 755 C CA . PRO A 1 93 ? -5.889 3.775 -12.015 1.00 81.31 93 PRO A CA 1
ATOM 756 C C . PRO A 1 93 ? -4.434 3.307 -12.112 1.00 81.31 93 PRO A C 1
ATOM 758 O O . PRO A 1 93 ? -3.676 3.435 -11.154 1.00 81.31 93 PRO A O 1
ATOM 761 N N . ASN A 1 94 ? -4.034 2.804 -13.278 1.00 73.12 94 ASN A N 1
ATOM 762 C CA . ASN A 1 94 ? -2.672 2.300 -13.495 1.00 73.12 94 ASN A CA 1
ATOM 763 C C . ASN A 1 94 ? -1.685 3.400 -13.925 1.00 73.12 94 ASN A C 1
ATOM 765 O O . ASN A 1 94 ? -0.476 3.177 -13.936 1.00 73.12 94 ASN A O 1
ATOM 769 N N . ASP A 1 95 ? -2.203 4.569 -14.296 1.00 72.06 95 ASP A N 1
ATOM 770 C CA . ASP A 1 95 ? -1.496 5.701 -14.894 1.00 72.06 95 ASP A CA 1
ATOM 771 C C . ASP A 1 95 ? -1.471 6.948 -13.993 1.00 72.06 95 ASP A C 1
ATOM 773 O O . ASP A 1 95 ? -1.004 8.006 -14.413 1.00 72.06 95 ASP A O 1
ATOM 777 N N . LEU A 1 96 ? -1.948 6.840 -12.747 1.00 73.25 96 LEU A N 1
ATOM 778 C CA . LEU A 1 96 ? -1.886 7.921 -11.766 1.00 73.25 96 LEU A CA 1
ATOM 779 C C . LEU A 1 96 ? -1.020 7.547 -10.567 1.00 73.25 96 LEU A C 1
ATOM 781 O O . LEU A 1 96 ? -1.078 6.439 -10.040 1.00 73.25 96 LEU A O 1
ATOM 785 N N . TYR A 1 97 ? -0.285 8.539 -10.066 1.00 76.56 97 TYR A N 1
ATOM 786 C CA . TYR A 1 97 ? 0.334 8.463 -8.753 1.00 76.56 97 TYR A CA 1
ATOM 787 C C . TYR A 1 97 ? -0.649 8.956 -7.688 1.00 76.56 97 TYR A C 1
ATOM 789 O O . TYR A 1 97 ? -1.034 10.128 -7.669 1.00 76.56 97 TYR A O 1
ATOM 797 N N . ILE A 1 98 ? -1.048 8.070 -6.779 1.00 81.38 98 ILE A N 1
ATOM 798 C CA . ILE A 1 98 ? -1.933 8.427 -5.670 1.00 81.38 98 ILE A CA 1
ATOM 799 C C . ILE A 1 98 ? -1.084 9.002 -4.535 1.00 81.38 98 ILE A C 1
ATOM 801 O O . ILE A 1 98 ? -0.291 8.288 -3.923 1.00 81.38 98 ILE A O 1
ATOM 805 N N . GLY A 1 99 ? -1.237 10.304 -4.277 1.00 78.00 99 GLY A N 1
ATOM 806 C CA . GLY A 1 99 ? -0.482 11.019 -3.240 1.00 78.00 99 GLY A CA 1
ATOM 807 C C . GLY A 1 99 ? -1.130 11.008 -1.852 1.00 78.00 99 GLY A C 1
ATOM 808 O O . GLY A 1 99 ? -0.425 11.112 -0.853 1.00 78.00 99 GLY A O 1
ATOM 809 N N . GLN A 1 100 ? -2.459 10.887 -1.774 1.00 82.19 100 GLN A N 1
ATOM 810 C CA . GLN A 1 100 ? -3.217 10.876 -0.521 1.00 82.19 100 GLN A CA 1
ATOM 811 C C . GLN A 1 100 ? -4.549 10.133 -0.702 1.00 82.19 100 GLN A C 1
ATOM 813 O O . GLN A 1 100 ? -5.102 10.094 -1.799 1.00 82.19 100 GLN A O 1
ATOM 818 N N . SER A 1 101 ? -5.071 9.562 0.383 1.00 84.56 101 SER A N 1
ATOM 819 C CA . SER A 1 101 ? -6.420 8.985 0.479 1.00 84.56 101 SER A CA 1
ATOM 820 C C . SER A 1 101 ? -7.041 9.368 1.827 1.00 84.56 101 SER A C 1
ATOM 822 O O . SER A 1 101 ? -6.338 9.893 2.677 1.00 84.56 101 SER A O 1
ATOM 824 N N . SER A 1 102 ? -8.339 9.171 2.035 1.00 89.06 102 SER A N 1
ATOM 825 C CA . SER A 1 102 ? -8.949 9.361 3.357 1.00 89.06 102 SER A CA 1
ATOM 826 C C . SER A 1 102 ? -10.186 8.492 3.523 1.00 89.06 102 SER A C 1
ATOM 828 O O . SER A 1 102 ? -10.785 8.042 2.541 1.00 89.06 102 SER A O 1
ATOM 830 N N . TRP A 1 103 ? -10.564 8.230 4.773 1.00 91.00 103 TRP A N 1
ATOM 831 C CA . TRP A 1 103 ? -11.790 7.500 5.085 1.00 91.00 103 TRP A CA 1
ATOM 832 C C . TRP A 1 103 ? -12.996 8.443 5.026 1.00 91.00 103 TRP A C 1
ATOM 834 O O . TRP A 1 103 ? -12.964 9.545 5.569 1.00 91.00 103 TRP A O 1
ATOM 844 N N . THR A 1 104 ? -14.090 8.003 4.405 1.00 86.75 104 THR A N 1
ATOM 845 C CA . THR A 1 104 ? -15.380 8.702 4.484 1.00 86.75 104 THR A CA 1
ATOM 846 C C . THR A 1 104 ? -16.211 8.134 5.631 1.00 86.75 104 THR A C 1
ATOM 848 O O . THR A 1 104 ? -16.278 6.913 5.787 1.00 86.75 104 THR A O 1
ATOM 851 N N . THR A 1 105 ? -16.853 9.007 6.403 1.00 69.88 105 THR A N 1
ATOM 852 C CA . THR A 1 105 ? -17.847 8.661 7.437 1.00 69.88 105 THR A CA 1
ATOM 853 C C . THR A 1 105 ? -19.257 8.584 6.887 1.00 69.88 105 THR A C 1
ATOM 855 O O . THR A 1 105 ? -19.603 9.494 6.098 1.00 69.88 105 THR A O 1
#

Radius of gyration: 18.62 Å; chains: 1; bounding box: 53×44×44 Å

Secondary structure (DSSP, 8-state):
------SS-----TT-----EEE-TTSSEEEEEEEEEPPPPBPTTT-SSGGGB-S-TTS----TT-S-TTEEEEEEEEEETTTTEEEEPTT--SS----------

Organism: NCBI:txid392030